Protein AF-A0A7W1C8G3-F1 (afdb_monomer)

pLDDT: mean 92.0, std 9.9, range [48.72, 98.5]

Radius of gyration: 16.96 Å; Cα contacts (8 Å, |Δi|>4): 179; chains: 1; bounding box: 30×49×34 Å

Foldseek 3Di:
DDDDDDDDAFDKDFDFDKDKDWQADPPQCLVVVDKGRHPQRKTWMKIKTQTCFIDGRPDTCHRKIKMKTWTGNMRPVVPPIDIDIDID

Solvent-accessible surface area (backbone atoms only — not comparable to full-atom values): 5138 Å² total; per-residue (Å²): 136,84,82,81,80,81,76,81,76,74,57,69,52,78,41,59,54,85,42,79,48,60,63,38,58,90,83,45,49,47,84,77,76,41,59,45,67,22,96,82,35,35,35,40,37,44,38,37,32,52,24,69,42,33,33,52,63,90,46,77,39,52,70,34,34,42,35,38,45,40,48,22,73,28,36,73,91,78,44,93,50,50,74,48,79,46,78,88

Mean predicted aligned error: 5.52 Å

Structure (mmCIF, N/CA/C/O backbone):
data_AF-A0A7W1C8G3-F1
#
_entry.id   AF-A0A7W1C8G3-F1
#
loop_
_atom_site.group_PDB
_atom_site.id
_atom_site.type_symbol
_atom_site.label_atom_id
_atom_site.label_alt_id
_atom_site.label_comp_id
_atom_site.label_asym_id
_atom_site.label_entity_id
_atom_site.label_seq_id
_atom_site.pdbx_PDB_ins_code
_atom_site.Cartn_x
_atom_site.Cartn_y
_atom_site.Cartn_z
_atom_site.occupancy
_atom_site.B_iso_or_equiv
_atom_site.auth_seq_id
_atom_site.auth_comp_id
_atom_site.auth_asym_id
_atom_site.auth_atom_id
_atom_site.pdbx_PDB_model_num
ATOM 1 N N . MET A 1 1 ? -2.316 42.291 7.420 1.00 48.72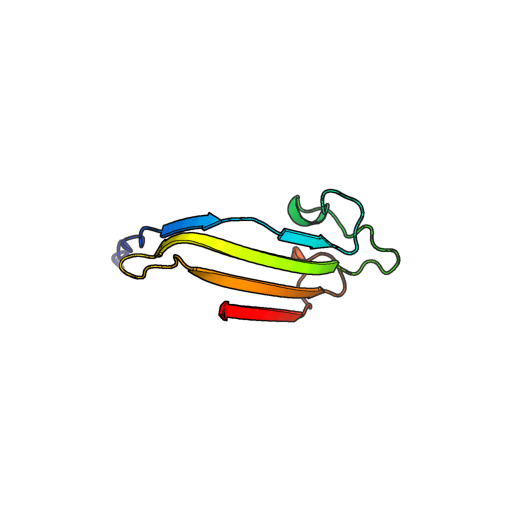 1 MET A N 1
ATOM 2 C CA . MET A 1 1 ? -1.781 41.195 8.253 1.00 48.72 1 MET A CA 1
ATOM 3 C C . MET A 1 1 ? -2.817 40.089 8.243 1.00 48.72 1 MET A C 1
ATOM 5 O O . MET A 1 1 ? -3.874 40.264 8.832 1.00 48.72 1 MET A O 1
ATOM 9 N N . THR A 1 2 ? -2.596 39.028 7.474 1.00 55.91 2 THR A N 1
ATOM 10 C CA . THR A 1 2 ? -3.520 37.888 7.397 1.00 55.91 2 THR A CA 1
ATOM 11 C C . THR A 1 2 ? -3.221 36.969 8.576 1.00 55.91 2 THR A C 1
ATOM 13 O O . THR A 1 2 ? -2.085 36.531 8.733 1.00 55.91 2 THR A O 1
ATOM 16 N N . ALA A 1 3 ? -4.208 36.735 9.440 1.00 60.53 3 ALA A N 1
ATOM 17 C CA . ALA A 1 3 ? -4.065 35.820 10.564 1.00 60.53 3 ALA A CA 1
ATOM 18 C C . ALA A 1 3 ? -3.946 34.382 10.040 1.00 60.53 3 ALA A C 1
ATOM 20 O O . ALA A 1 3 ? -4.821 33.903 9.320 1.00 60.53 3 ALA A O 1
ATOM 21 N N . THR A 1 4 ? -2.861 33.699 10.396 1.00 63.78 4 THR A N 1
ATOM 22 C CA . THR A 1 4 ? -2.697 32.267 10.146 1.00 63.78 4 THR A CA 1
ATOM 23 C C . THR A 1 4 ? -3.642 31.511 11.075 1.00 63.78 4 THR A C 1
ATOM 25 O O . THR A 1 4 ? -3.500 31.585 12.294 1.00 63.78 4 THR A O 1
ATOM 28 N N . ALA A 1 5 ? -4.624 30.803 10.519 1.00 70.56 5 ALA A N 1
ATOM 29 C CA . ALA A 1 5 ? -5.480 29.922 11.301 1.00 70.56 5 ALA A CA 1
ATOM 30 C C . ALA A 1 5 ? -4.661 28.723 11.805 1.00 70.56 5 ALA A C 1
ATOM 32 O O . ALA A 1 5 ? -4.055 27.999 11.014 1.00 70.56 5 ALA A O 1
ATOM 33 N N . THR A 1 6 ? -4.655 28.497 13.117 1.00 66.56 6 THR A N 1
ATOM 34 C CA . THR A 1 6 ? -4.096 27.277 13.706 1.00 66.56 6 THR A CA 1
ATOM 35 C C . THR A 1 6 ? -5.043 26.120 13.402 1.00 66.56 6 THR A C 1
ATOM 37 O O . THR A 1 6 ? -6.132 26.039 13.966 1.00 66.56 6 THR A O 1
ATOM 40 N N . GLN A 1 7 ? -4.653 25.231 12.489 1.00 73.62 7 GLN A N 1
ATOM 41 C CA . GLN A 1 7 ? -5.415 24.020 12.200 1.00 73.62 7 GLN A CA 1
ATOM 42 C C . GLN A 1 7 ? -5.199 23.014 13.335 1.00 73.62 7 GLN A C 1
ATOM 44 O O . GLN A 1 7 ? -4.089 22.518 13.536 1.00 73.62 7 GLN A O 1
ATOM 49 N N . THR A 1 8 ? -6.255 22.715 14.090 1.00 80.88 8 THR A N 1
ATOM 50 C CA . THR A 1 8 ? -6.230 21.626 15.069 1.00 80.88 8 THR A CA 1
ATOM 51 C C . THR A 1 8 ? -5.999 20.316 14.331 1.00 80.88 8 THR A C 1
ATOM 53 O O . THR A 1 8 ? -6.801 19.911 13.491 1.00 80.88 8 THR A O 1
ATOM 56 N N . LYS A 1 9 ? -4.875 19.662 14.620 1.00 87.69 9 LYS A N 1
ATOM 57 C CA . LYS A 1 9 ? -4.516 18.394 13.993 1.00 87.69 9 LYS A CA 1
ATOM 58 C C . LYS A 1 9 ? -5.442 17.295 14.512 1.00 87.69 9 LYS A C 1
ATOM 60 O O . LYS A 1 9 ? -5.469 17.051 15.716 1.00 87.69 9 LYS A O 1
ATOM 65 N N . THR A 1 10 ? -6.158 16.620 13.616 1.00 94.06 10 THR A N 1
ATOM 66 C CA . THR A 1 10 ? -6.946 15.429 13.958 1.00 94.06 10 THR A CA 1
ATOM 67 C C . THR A 1 10 ? -6.010 14.335 14.485 1.00 94.06 10 THR A C 1
ATOM 69 O O . THR A 1 10 ? -5.100 13.923 13.755 1.00 94.06 10 THR A O 1
ATOM 72 N N . PRO A 1 11 ? -6.179 13.863 15.735 1.00 94.38 11 PRO A N 1
ATOM 73 C CA . PRO A 1 11 ? -5.416 12.729 16.239 1.00 94.38 11 PRO A CA 1
ATOM 74 C C . PRO A 1 11 ? -5.725 11.485 15.405 1.00 94.38 11 PRO A C 1
ATOM 76 O O . PRO A 1 11 ? -6.888 11.220 15.096 1.00 94.38 11 PRO A O 1
ATOM 79 N N . TRP A 1 12 ? -4.696 10.723 15.041 1.00 96.38 12 TRP A N 1
ATOM 80 C CA . TRP A 1 12 ? -4.870 9.500 14.267 1.00 96.38 12 TRP A CA 1
ATOM 81 C C . TRP A 1 12 ? -3.855 8.432 14.675 1.00 96.38 12 TRP A C 1
ATOM 83 O O . TRP A 1 12 ? -2.717 8.755 15.025 1.00 96.38 12 TRP A O 1
ATOM 93 N N . HIS A 1 13 ? -4.268 7.168 14.626 1.00 96.44 13 HIS A N 1
ATOM 94 C CA . HIS A 1 13 ? -3.376 6.014 14.710 1.00 96.44 13 HIS A CA 1
ATOM 95 C C . HIS A 1 13 ? -4.019 4.796 14.043 1.00 96.44 13 HIS A C 1
ATOM 97 O O . HIS A 1 13 ? -5.242 4.669 14.009 1.00 96.44 13 HIS A O 1
ATOM 103 N N . ILE A 1 14 ? -3.188 3.871 13.567 1.00 97.75 14 ILE A N 1
ATOM 104 C CA . ILE A 1 14 ? -3.605 2.546 13.105 1.00 97.75 14 ILE A CA 1
ATOM 105 C C . ILE A 1 14 ? -2.600 1.505 13.591 1.00 97.75 14 ILE A C 1
ATOM 107 O O . ILE A 1 14 ? -1.410 1.786 13.736 1.00 97.75 14 ILE A O 1
ATOM 111 N N . LYS A 1 15 ? -3.088 0.297 13.825 1.00 98.38 15 LYS A N 1
ATOM 112 C CA . LYS A 1 15 ? -2.322 -0.904 14.129 1.00 98.38 15 LYS A CA 1
ATOM 113 C C . LYS A 1 15 ? -2.958 -2.044 13.348 1.00 98.38 15 LYS A C 1
ATOM 115 O O . LYS A 1 15 ? -4.179 -2.175 13.309 1.00 98.38 15 LYS A O 1
ATOM 120 N N . GLY A 1 16 ? -2.127 -2.853 12.715 1.00 97.75 16 GLY A N 1
ATOM 121 C CA . GLY A 1 16 ? -2.571 -3.952 11.872 1.00 97.75 16 GLY A CA 1
ATOM 122 C C . GLY A 1 16 ? -1.386 -4.710 11.302 1.00 97.75 16 GLY A C 1
ATOM 123 O O . GLY A 1 16 ? -0.240 -4.472 11.690 1.00 97.75 16 GLY A O 1
ATOM 124 N N . TYR A 1 17 ? -1.669 -5.611 10.369 1.00 97.56 17 TYR A N 1
ATOM 125 C CA . TYR A 1 17 ? -0.640 -6.385 9.680 1.00 97.56 17 TYR A CA 1
ATOM 126 C C . TYR A 1 17 ? -0.317 -5.730 8.345 1.00 97.56 17 TYR A C 1
ATOM 128 O O . TYR A 1 17 ? -1.179 -5.642 7.481 1.00 97.56 17 TYR A O 1
ATOM 136 N N . TRP A 1 18 ? 0.918 -5.270 8.171 1.00 94.75 18 TRP A N 1
ATOM 137 C CA . TRP A 1 18 ? 1.356 -4.726 6.891 1.00 94.75 18 TRP A CA 1
ATOM 138 C C . TRP A 1 18 ? 1.748 -5.857 5.943 1.00 94.75 18 TRP A C 1
ATOM 140 O O . TRP A 1 18 ? 2.606 -6.679 6.267 1.00 94.75 18 TRP A O 1
ATOM 150 N N . LEU A 1 19 ? 1.111 -5.889 4.778 1.00 94.00 19 LEU A N 1
ATOM 151 C CA . LEU A 1 19 ? 1.406 -6.810 3.690 1.00 94.00 19 LEU A CA 1
ATOM 152 C C . LEU A 1 19 ? 1.898 -5.995 2.499 1.00 94.00 19 LEU A C 1
ATOM 154 O O . LEU A 1 19 ? 1.203 -5.088 2.051 1.00 94.00 19 LEU A O 1
ATOM 158 N N . GLU A 1 20 ? 3.068 -6.334 1.969 1.00 92.88 20 GLU A N 1
ATOM 159 C CA . GLU A 1 20 ? 3.650 -5.670 0.804 1.00 92.88 20 GLU A CA 1
ATOM 160 C C . GLU A 1 20 ? 4.245 -6.718 -0.131 1.00 92.88 20 GLU A C 1
ATOM 162 O O . GLU A 1 20 ? 5.101 -7.516 0.256 1.00 92.88 20 GLU A O 1
ATOM 167 N N . PHE A 1 21 ? 3.780 -6.703 -1.374 1.00 93.00 21 PHE A N 1
ATOM 168 C CA . PHE A 1 21 ? 4.279 -7.542 -2.452 1.00 93.00 21 PHE A CA 1
ATOM 169 C C . PHE A 1 21 ? 4.711 -6.628 -3.586 1.00 93.00 21 PHE A C 1
ATOM 171 O O . PHE A 1 21 ? 3.881 -5.937 -4.171 1.00 93.00 21 PHE A O 1
ATOM 178 N N . CYS A 1 22 ? 6.004 -6.624 -3.892 1.00 93.31 22 CYS A N 1
ATOM 179 C CA . CYS A 1 22 ? 6.601 -5.761 -4.904 1.00 93.31 22 CYS A CA 1
ATOM 180 C C . CYS A 1 22 ? 7.258 -6.601 -6.006 1.00 93.31 22 CYS A C 1
ATOM 182 O O . CYS A 1 22 ? 7.749 -7.699 -5.746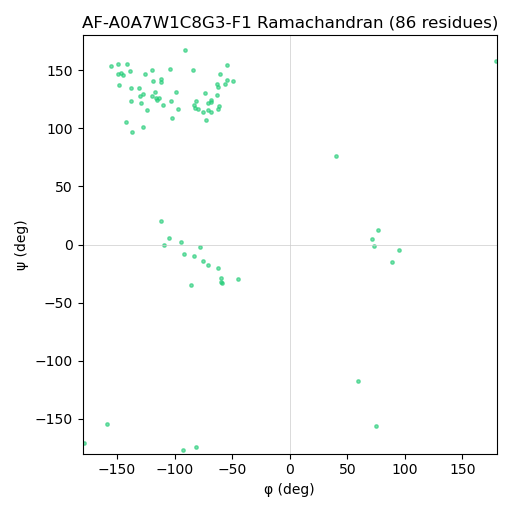 1.00 93.31 22 CYS A O 1
ATOM 184 N N . ASN A 1 23 ? 7.291 -6.075 -7.231 1.00 94.88 23 ASN A N 1
ATOM 185 C CA . ASN A 1 23 ? 7.998 -6.676 -8.367 1.00 94.88 23 ASN A CA 1
ATOM 186 C C . ASN A 1 23 ? 9.526 -6.451 -8.348 1.00 94.88 23 ASN A C 1
ATOM 188 O O . ASN A 1 23 ? 10.226 -6.911 -9.249 1.00 94.88 23 ASN A O 1
ATOM 192 N N . CYS A 1 24 ? 10.039 -5.713 -7.363 1.00 94.56 24 CYS A N 1
ATOM 193 C CA . CYS A 1 24 ? 11.461 -5.447 -7.172 1.00 94.56 24 CYS A CA 1
ATOM 194 C C . CYS A 1 24 ? 12.129 -6.494 -6.267 1.00 94.56 24 CYS A C 1
ATOM 196 O O . CYS A 1 24 ? 11.468 -7.243 -5.549 1.00 94.56 24 CYS A O 1
ATOM 198 N N . ASN A 1 25 ? 13.464 -6.483 -6.242 1.00 90.81 25 ASN A N 1
ATOM 199 C CA . ASN A 1 25 ? 14.247 -7.214 -5.249 1.00 90.81 25 ASN A CA 1
ATOM 200 C C . ASN A 1 25 ? 13.821 -6.846 -3.810 1.00 90.81 25 ASN A C 1
ATOM 202 O O . ASN A 1 25 ? 13.322 -5.734 -3.578 1.00 90.81 25 ASN A O 1
ATOM 206 N N . PRO A 1 26 ? 14.038 -7.753 -2.834 1.00 86.12 26 PRO A N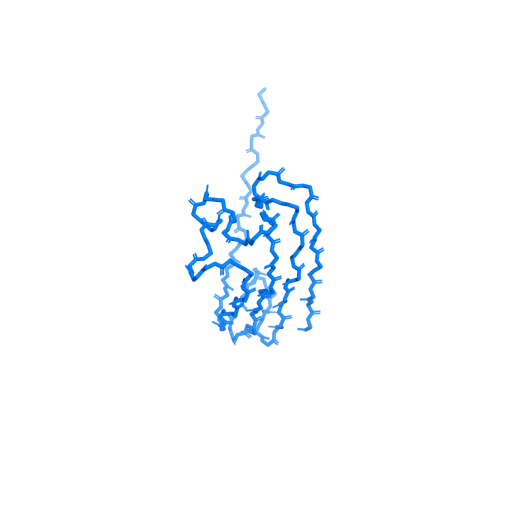 1
ATOM 207 C CA . PRO A 1 26 ? 13.632 -7.542 -1.450 1.00 86.12 26 PRO A CA 1
ATOM 208 C C . PRO A 1 26 ? 14.065 -6.185 -0.888 1.00 86.12 26 PRO A C 1
ATOM 210 O O . PRO A 1 26 ? 15.172 -5.712 -1.139 1.00 86.12 26 PRO A O 1
ATOM 213 N N . GLY A 1 27 ? 13.178 -5.578 -0.101 1.00 80.81 27 GLY A N 1
ATOM 214 C CA . GLY A 1 27 ? 13.407 -4.284 0.542 1.00 80.81 27 GLY A CA 1
ATOM 215 C C . GLY A 1 27 ? 12.869 -3.075 -0.223 1.00 80.81 27 GLY A C 1
ATOM 216 O O . GLY A 1 27 ? 12.934 -1.986 0.332 1.00 80.81 27 GLY A O 1
ATOM 217 N N . CYS A 1 28 ? 12.325 -3.257 -1.439 1.00 82.44 28 CYS A N 1
ATOM 218 C CA . CYS A 1 28 ? 11.666 -2.215 -2.242 1.00 82.44 28 CYS A CA 1
ATOM 219 C C . CYS A 1 28 ? 12.415 -0.872 -2.167 1.00 82.44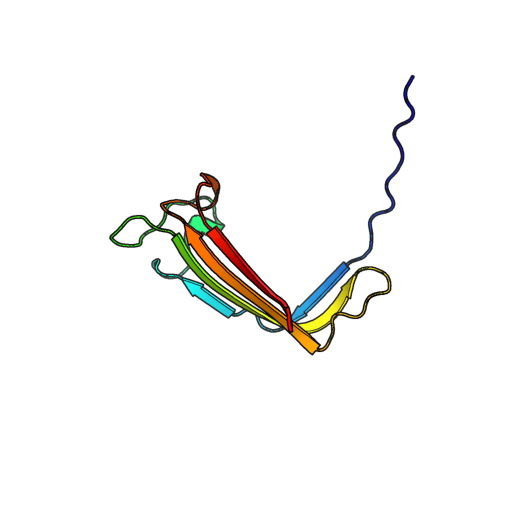 28 CYS A C 1
ATOM 221 O O . CYS A 1 28 ? 12.011 0.061 -1.475 1.00 82.44 28 CYS A O 1
ATOM 223 N N . THR A 1 29 ? 13.538 -0.782 -2.880 1.00 82.56 29 THR A N 1
ATOM 224 C CA . THR A 1 29 ? 14.446 0.384 -2.919 1.00 82.56 29 THR A CA 1
ATOM 225 C C . THR A 1 29 ? 13.731 1.734 -3.065 1.00 82.56 29 THR A C 1
ATOM 227 O O . THR A 1 29 ? 14.204 2.740 -2.538 1.00 82.56 29 THR A O 1
ATOM 230 N N . CYS A 1 30 ? 12.571 1.757 -3.726 1.00 85.25 30 CYS A N 1
ATOM 231 C CA . CYS A 1 30 ? 11.717 2.933 -3.892 1.00 85.25 30 CYS A CA 1
ATOM 232 C C . CYS A 1 30 ? 11.241 3.550 -2.563 1.00 85.25 30 CYS A C 1
ATOM 234 O O . CYS A 1 30 ? 11.140 4.773 -2.482 1.00 85.25 30 CYS A O 1
ATOM 236 N N . ASN A 1 31 ? 11.014 2.749 -1.511 1.00 81.06 31 ASN A N 1
ATOM 237 C CA . ASN A 1 31 ? 10.621 3.238 -0.178 1.00 81.06 31 ASN A CA 1
ATOM 238 C C . ASN A 1 31 ? 11.690 4.144 0.460 1.00 81.06 31 ASN A C 1
ATOM 240 O O . ASN A 1 31 ? 11.386 4.944 1.342 1.00 81.06 31 ASN A O 1
ATOM 244 N N . PHE A 1 32 ? 12.934 4.049 -0.014 1.00 85.75 32 PHE A N 1
ATOM 245 C CA . PHE A 1 32 ? 14.075 4.833 0.456 1.00 85.75 32 PHE A CA 1
ATOM 246 C C . PHE A 1 32 ? 14.575 5.829 -0.602 1.00 85.75 32 PHE A C 1
ATOM 248 O O . PHE A 1 32 ? 15.720 6.270 -0.545 1.00 85.75 32 PHE A O 1
ATOM 255 N N . GLY A 1 33 ? 13.735 6.168 -1.589 1.00 83.94 33 GLY A N 1
ATOM 256 C CA . GLY A 1 33 ? 14.080 7.105 -2.664 1.00 83.94 33 GLY A CA 1
ATOM 257 C C . GLY A 1 33 ? 14.981 6.519 -3.756 1.00 83.94 33 GLY A C 1
ATOM 258 O O . GLY A 1 33 ? 15.523 7.270 -4.561 1.00 83.94 33 GLY A O 1
ATOM 259 N N . GLY A 1 34 ? 15.160 5.196 -3.791 1.00 90.25 34 GLY A N 1
ATOM 260 C CA . GLY A 1 34 ? 15.871 4.503 -4.863 1.00 90.25 34 GLY A CA 1
ATOM 261 C C . GLY A 1 34 ? 15.015 4.260 -6.111 1.00 90.25 34 GLY A C 1
ATOM 262 O O . GLY A 1 34 ? 13.862 4.684 -6.203 1.00 90.25 34 GLY A O 1
ATOM 263 N N . PHE A 1 35 ? 15.588 3.519 -7.060 1.00 93.50 35 PHE A N 1
ATOM 264 C CA . PHE A 1 35 ? 14.973 3.172 -8.346 1.00 93.50 35 PHE A CA 1
ATOM 265 C C . PHE A 1 35 ? 14.483 1.715 -8.357 1.00 93.50 35 PHE A C 1
ATOM 267 O O . PHE A 1 35 ? 15.082 0.885 -7.659 1.00 93.50 35 PHE A O 1
ATOM 274 N N . PRO A 1 36 ? 13.431 1.376 -9.130 1.00 94.62 36 PRO A N 1
ATOM 275 C CA . PRO A 1 36 ? 12.986 -0.002 -9.304 1.00 94.62 36 PRO A CA 1
ATOM 276 C C . PRO A 1 36 ? 14.115 -0.918 -9.784 1.00 94.62 36 PRO A C 1
ATOM 278 O O . PRO A 1 36 ? 14.942 -0.538 -10.607 1.00 94.62 36 PRO A O 1
ATOM 281 N N . THR A 1 37 ? 14.134 -2.143 -9.264 1.00 95.50 37 THR A N 1
ATOM 282 C CA . THR A 1 37 ? 15.070 -3.207 -9.684 1.00 95.50 37 THR A CA 1
ATOM 283 C C . THR A 1 37 ? 14.392 -4.267 -10.550 1.00 95.50 37 THR A C 1
ATOM 285 O O . THR A 1 37 ? 14.998 -5.283 -10.885 1.00 95.50 37 THR A O 1
ATOM 288 N N . SER A 1 38 ? 13.127 -4.041 -10.902 1.00 95.38 38 SER A N 1
ATOM 289 C CA . SER A 1 38 ? 12.377 -4.848 -11.857 1.00 95.38 38 SER A CA 1
ATOM 290 C C . SER A 1 38 ? 13.054 -4.821 -13.240 1.00 95.38 38 SER A C 1
ATOM 292 O O . SER A 1 38 ? 13.623 -3.797 -13.627 1.00 95.38 38 SER A O 1
ATOM 294 N N . PRO A 1 39 ? 12.990 -5.914 -14.024 1.00 95.50 39 PRO A N 1
ATOM 295 C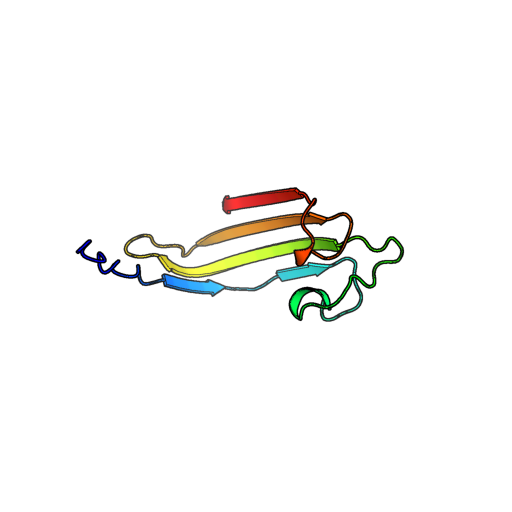 CA . PRO A 1 39 ? 13.650 -5.979 -15.332 1.00 95.50 39 PRO A CA 1
ATOM 296 C C . PRO A 1 39 ? 13.191 -4.918 -16.342 1.00 95.50 39 PRO A C 1
ATOM 298 O O . PRO A 1 39 ? 13.966 -4.530 -17.212 1.00 95.50 39 PRO A O 1
ATOM 301 N N . ASP A 1 40 ? 11.940 -4.463 -16.242 1.00 95.88 40 ASP A N 1
ATOM 302 C CA . ASP A 1 40 ? 11.346 -3.444 -17.114 1.00 95.88 40 ASP A CA 1
ATOM 303 C C . ASP A 1 40 ? 11.435 -2.021 -16.536 1.00 95.88 40 ASP A C 1
ATOM 305 O O . ASP A 1 40 ? 10.921 -1.081 -17.138 1.00 95.88 40 ASP A O 1
ATOM 309 N N . GLY A 1 41 ? 12.066 -1.855 -15.368 1.00 94.88 41 GLY A N 1
ATOM 310 C CA . GLY A 1 41 ? 12.184 -0.576 -14.669 1.00 94.88 41 GLY A CA 1
ATOM 311 C C . GLY A 1 41 ? 10.882 -0.065 -14.044 1.00 94.88 41 GLY A C 1
ATOM 312 O O . GLY A 1 41 ? 10.876 1.033 -13.493 1.00 94.88 41 GLY A O 1
ATOM 313 N N . SER A 1 42 ? 9.788 -0.833 -14.088 1.00 96.19 42 SER A N 1
ATOM 314 C CA . SER A 1 42 ? 8.483 -0.416 -13.569 1.00 96.19 42 SER A CA 1
ATOM 315 C C . SER A 1 42 ? 8.329 -0.660 -12.063 1.00 96.19 42 SER A C 1
ATOM 317 O O . SER A 1 42 ? 8.875 -1.621 -11.515 1.00 96.19 42 SER A O 1
ATOM 319 N N . CYS A 1 43 ? 7.528 0.155 -11.377 1.00 95.38 43 CYS A N 1
ATOM 320 C CA . CYS A 1 43 ? 7.166 -0.065 -9.975 1.00 95.38 43 CYS A CA 1
ATOM 321 C C . CYS A 1 43 ? 5.748 -0.642 -9.905 1.00 95.38 43 CYS A C 1
ATOM 323 O O . CYS A 1 43 ? 4.773 0.053 -10.188 1.00 95.38 43 CYS A O 1
ATOM 325 N N . LYS A 1 44 ? 5.624 -1.927 -9.552 1.00 96.25 44 LYS A N 1
ATOM 326 C CA . LYS A 1 44 ? 4.323 -2.592 -9.394 1.00 96.25 44 LYS A CA 1
ATOM 327 C C . LYS A 1 44 ? 4.244 -3.259 -8.038 1.00 96.25 44 LYS A C 1
ATOM 329 O O . LYS A 1 44 ? 5.147 -4.011 -7.666 1.00 96.25 44 LYS A O 1
ATOM 334 N N . ALA A 1 45 ? 3.164 -2.993 -7.317 1.00 95.81 45 ALA A N 1
ATOM 335 C CA . ALA A 1 45 ? 2.995 -3.527 -5.978 1.00 95.81 45 ALA A CA 1
ATOM 336 C C . ALA A 1 45 ? 1.531 -3.765 -5.609 1.00 95.81 45 ALA A C 1
ATOM 338 O O . ALA A 1 45 ? 0.614 -3.121 -6.120 1.00 95.81 45 ALA A O 1
ATOM 339 N N . PHE A 1 46 ? 1.338 -4.686 -4.674 1.00 96.69 46 PHE A N 1
ATOM 340 C CA . PHE A 1 46 ? 0.136 -4.784 -3.865 1.00 96.69 46 PHE A CA 1
ATOM 341 C C . PHE A 1 46 ? 0.524 -4.515 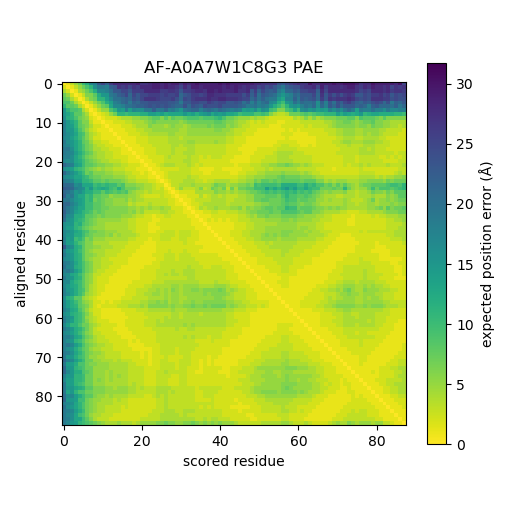-2.414 1.00 96.69 46 PHE A C 1
ATOM 343 O O . PHE A 1 46 ? 1.387 -5.207 -1.868 1.00 96.69 46 PHE A O 1
ATOM 350 N N . CYS A 1 47 ? -0.134 -3.544 -1.790 1.00 96.00 47 CYS A N 1
ATOM 351 C CA . CYS A 1 47 ? 0.008 -3.268 -0.367 1.00 96.00 47 CYS A CA 1
ATOM 352 C C . CYS A 1 47 ? -1.345 -3.446 0.317 1.00 96.00 47 CYS A C 1
ATOM 354 O O . CYS A 1 47 ? -2.368 -3.044 -0.231 1.00 96.00 47 CYS A O 1
ATOM 356 N N . GLY A 1 48 ? -1.369 -4.021 1.512 1.00 97.38 48 GLY A N 1
ATOM 357 C CA . GLY A 1 48 ? -2.601 -4.272 2.247 1.00 97.38 48 GLY A CA 1
ATOM 358 C C . GLY A 1 48 ? -2.410 -4.159 3.749 1.00 97.38 48 GLY A C 1
ATOM 359 O O . GLY A 1 48 ? -1.350 -4.487 4.280 1.00 97.38 48 GLY A O 1
ATOM 360 N N . ILE A 1 49 ? -3.459 -3.711 4.432 1.00 98.25 49 ILE A N 1
ATOM 361 C CA . ILE A 1 49 ? -3.521 -3.664 5.886 1.00 98.25 49 ILE A CA 1
ATOM 362 C C . ILE A 1 49 ? -4.927 -4.027 6.385 1.00 98.25 49 ILE A C 1
ATOM 364 O O . ILE A 1 49 ? -5.853 -3.220 6.284 1.00 98.25 49 ILE A O 1
ATOM 368 N N . PRO A 1 50 ? -5.124 -5.233 6.947 1.00 98.00 50 PRO A N 1
ATOM 369 C CA . PRO A 1 50 ? -6.208 -5.460 7.893 1.00 98.00 50 PRO A CA 1
ATOM 370 C C . PRO A 1 50 ? -5.905 -4.693 9.188 1.00 98.00 50 PRO A C 1
ATOM 372 O O . PRO A 1 50 ? -4.928 -4.990 9.885 1.00 98.00 50 PRO A O 1
ATOM 375 N N . ILE A 1 51 ? -6.726 -3.690 9.498 1.00 98.50 51 ILE A N 1
ATOM 376 C CA . ILE A 1 51 ? -6.574 -2.850 10.689 1.00 98.50 51 ILE A CA 1
ATOM 377 C C . ILE A 1 51 ? -7.193 -3.581 11.881 1.00 98.50 51 ILE A C 1
ATOM 379 O O . ILE A 1 51 ? -8.391 -3.852 11.913 1.00 98.50 51 ILE A O 1
ATOM 383 N N . THR A 1 52 ? -6.372 -3.906 12.879 1.00 98.50 52 THR A N 1
ATOM 384 C CA . THR A 1 5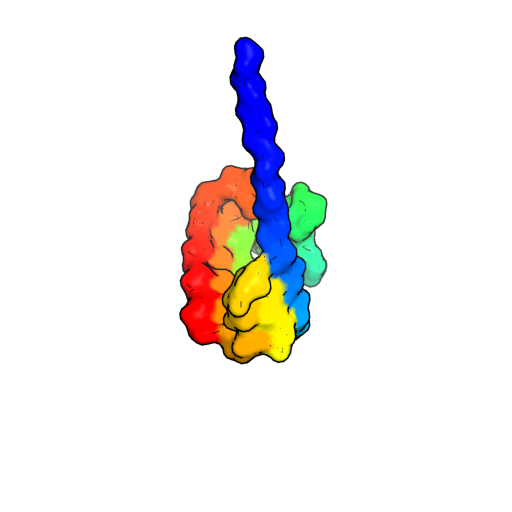2 ? -6.829 -4.562 14.111 1.00 98.50 52 THR A CA 1
ATOM 385 C C . THR A 1 52 ? -7.316 -3.552 15.147 1.00 98.50 52 THR A C 1
ATOM 387 O O . THR A 1 52 ? -8.250 -3.845 15.880 1.00 98.50 52 THR A O 1
ATOM 390 N N . GLU A 1 53 ? -6.685 -2.375 15.213 1.00 98.38 53 GLU A N 1
ATOM 391 C CA . GLU A 1 53 ? -7.041 -1.273 16.119 1.00 98.38 53 GLU A CA 1
ATOM 392 C C . GLU A 1 53 ? -6.715 0.059 15.425 1.00 98.38 53 GLU A C 1
ATOM 394 O O . GLU A 1 53 ? -5.641 0.199 14.835 1.00 98.38 53 GLU A O 1
ATOM 399 N N . GLY A 1 54 ? -7.575 1.071 15.506 1.00 97.38 54 GLY A N 1
ATOM 400 C CA . GLY A 1 54 ? -7.252 2.371 14.916 1.00 97.38 54 GLY A CA 1
ATOM 401 C C . GLY A 1 54 ? -8.338 3.417 15.078 1.00 97.38 54 GLY A C 1
ATOM 402 O O . GLY A 1 54 ? -9.507 3.093 15.264 1.00 97.38 54 GLY A O 1
ATOM 403 N N . ARG A 1 55 ? -7.946 4.688 14.977 1.00 98.19 55 ARG A N 1
ATOM 404 C CA . ARG A 1 55 ? -8.873 5.816 15.027 1.00 98.19 55 ARG A CA 1
ATOM 405 C C . ARG A 1 55 ? -8.389 6.990 14.193 1.00 98.19 55 ARG A C 1
ATOM 407 O O . ARG A 1 55 ? -7.189 7.258 14.139 1.00 98.19 55 ARG A O 1
ATOM 414 N N . CYS A 1 56 ? -9.328 7.724 13.609 1.00 96.75 56 CYS A N 1
ATOM 415 C CA . CYS A 1 56 ? -9.108 9.045 13.025 1.00 96.75 56 CYS A CA 1
ATOM 416 C C . CYS A 1 56 ? -10.137 10.020 13.614 1.00 96.75 56 CYS A C 1
ATOM 418 O O . CYS A 1 56 ? -11.307 10.002 13.231 1.00 96.75 56 CYS A O 1
ATOM 420 N N . GLY A 1 57 ? -9.726 10.836 14.589 1.00 95.94 57 GLY A N 1
ATOM 421 C CA . GLY A 1 57 ? -10.661 11.634 15.388 1.00 95.94 57 GLY A CA 1
ATOM 422 C C . GLY A 1 57 ? -11.659 10.729 16.112 1.00 95.94 57 GLY A C 1
ATOM 423 O O . GLY A 1 57 ? -11.254 9.885 16.905 1.00 95.94 57 GLY A O 1
ATOM 424 N N . ASP A 1 58 ? -12.945 10.866 15.795 1.00 96.12 58 ASP A N 1
ATOM 425 C CA . ASP A 1 58 ? -14.011 10.040 16.375 1.00 96.12 58 ASP A CA 1
ATOM 426 C C . ASP A 1 58 ? -14.333 8.780 15.550 1.00 96.12 58 ASP A C 1
ATOM 428 O O . ASP A 1 58 ? -15.060 7.907 16.025 1.00 96.12 58 ASP A O 1
ATOM 432 N N . VAL A 1 59 ? -13.762 8.642 14.345 1.00 97.19 59 VAL A N 1
ATOM 433 C CA . VAL A 1 59 ? -13.998 7.501 13.446 1.00 97.19 59 VAL A CA 1
ATOM 434 C C . VAL A 1 59 ? -13.170 6.300 13.894 1.00 97.19 59 VAL A C 1
ATOM 436 O O . VAL A 1 59 ? -11.939 6.358 13.876 1.00 97.19 59 VAL A O 1
ATOM 439 N N . ASP A 1 60 ? -13.843 5.217 14.283 1.00 97.75 60 ASP A N 1
ATOM 440 C CA . ASP A 1 60 ? -13.215 3.916 14.533 1.00 97.75 60 ASP A CA 1
ATOM 441 C C . ASP A 1 60 ? -12.821 3.260 13.203 1.00 97.75 60 ASP A C 1
ATOM 443 O O . ASP A 1 60 ? -13.617 3.208 12.266 1.00 97.75 60 ASP A O 1
ATOM 447 N N . LEU A 1 61 ? -11.575 2.796 13.118 1.00 98.25 61 LEU A N 1
ATOM 448 C CA . LEU A 1 61 ? -11.016 2.121 11.943 1.00 98.25 61 LEU A CA 1
ATOM 449 C C . LEU A 1 61 ? -10.797 0.622 12.190 1.00 98.25 61 LEU A C 1
ATOM 451 O O . LEU A 1 61 ? -10.293 -0.082 11.316 1.00 98.25 61 LEU A O 1
ATOM 455 N N . SER A 1 62 ? -11.122 0.126 13.383 1.00 98.00 62 SER A N 1
ATOM 456 C CA . SER A 1 62 ? -10.927 -1.273 13.754 1.00 98.00 62 SER A CA 1
ATOM 457 C C . SER A 1 62 ? -11.789 -2.184 12.872 1.00 98.00 62 SER A C 1
ATOM 459 O O . SER A 1 62 ? -12.989 -1.969 12.724 1.00 98.00 62 SER A O 1
ATOM 461 N N . GLY A 1 63 ? -11.178 -3.207 12.271 1.00 97.94 63 GLY A N 1
ATOM 462 C CA . GLY A 1 63 ? -11.842 -4.139 11.356 1.00 97.94 63 GLY A CA 1
ATOM 463 C C . GLY A 1 63 ? -11.836 -3.718 9.883 1.00 97.94 63 GLY A C 1
ATOM 464 O O . GLY A 1 63 ? -12.054 -4.582 9.033 1.00 97.94 63 GLY A O 1
ATOM 465 N N . VAL A 1 64 ? -11.521 -2.454 9.571 1.00 98.19 64 VAL A N 1
ATOM 466 C CA . VAL A 1 64 ? -11.371 -1.983 8.185 1.00 98.19 64 VAL A CA 1
ATOM 467 C C . VAL A 1 64 ? -10.213 -2.713 7.510 1.00 98.19 64 VAL A C 1
ATOM 469 O O . VAL A 1 64 ? -9.130 -2.877 8.085 1.00 98.19 64 VAL A O 1
ATOM 472 N N . LYS A 1 65 ? -10.414 -3.112 6.256 1.00 98.25 65 LYS A N 1
ATOM 473 C CA . LYS A 1 65 ? -9.350 -3.626 5.393 1.00 98.25 65 LYS A CA 1
ATOM 474 C C . LYS A 1 65 ? -9.081 -2.603 4.307 1.00 98.25 65 LYS A C 1
ATOM 476 O O . LYS A 1 65 ? -9.95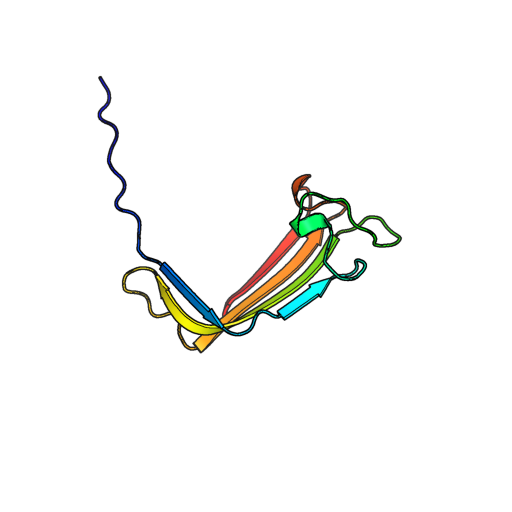4 -2.287 3.506 1.00 98.25 65 LYS A O 1
ATOM 481 N N . ALA A 1 66 ? -7.852 -2.108 4.259 1.00 97.88 66 ALA A N 1
ATOM 482 C CA . ALA A 1 66 ? -7.409 -1.221 3.195 1.00 97.88 66 ALA A CA 1
ATOM 483 C C . ALA A 1 66 ? -6.376 -1.931 2.319 1.00 97.88 66 ALA A C 1
ATOM 485 O O . ALA A 1 66 ? -5.503 -2.637 2.826 1.00 97.88 66 ALA A O 1
ATOM 486 N N . ALA A 1 67 ? -6.455 -1.730 1.009 1.00 98.06 67 ALA A N 1
ATOM 487 C CA . ALA A 1 67 ? -5.465 -2.222 0.065 1.00 98.06 67 ALA A CA 1
ATOM 488 C C . ALA A 1 67 ? -5.192 -1.211 -1.050 1.00 98.06 67 ALA A C 1
ATOM 490 O O . ALA A 1 67 ? -6.039 -0.383 -1.386 1.00 98.06 67 ALA A O 1
ATOM 491 N N . ALA A 1 68 ? -4.003 -1.303 -1.634 1.00 97.38 68 ALA A N 1
ATO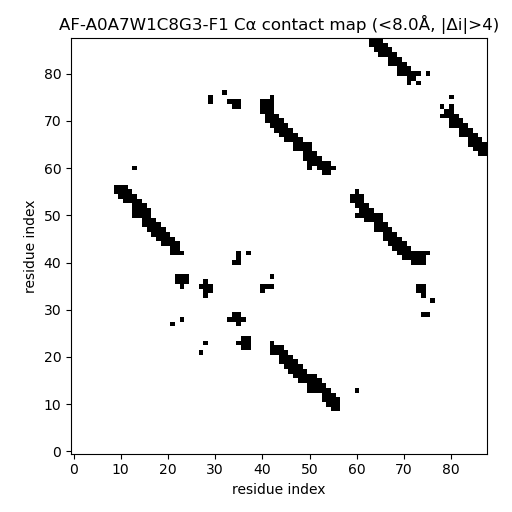M 492 C CA . ALA A 1 68 ? -3.561 -0.524 -2.773 1.00 97.38 68 ALA A CA 1
ATOM 493 C C . ALA A 1 68 ? -2.979 -1.455 -3.842 1.00 97.38 68 ALA A C 1
ATOM 495 O O . ALA A 1 68 ? -2.084 -2.250 -3.557 1.00 97.38 68 ALA A O 1
ATOM 496 N N . VAL A 1 69 ? -3.465 -1.327 -5.077 1.00 97.75 69 VAL A N 1
ATOM 497 C CA . VAL A 1 69 ? -2.852 -1.921 -6.274 1.00 97.75 69 VAL A CA 1
ATOM 498 C C . VAL A 1 69 ? -2.129 -0.805 -7.016 1.00 97.75 69 VAL A C 1
ATOM 500 O O . VAL A 1 69 ? -2.748 0.207 -7.336 1.00 97.75 69 VAL A O 1
ATOM 503 N N . ILE A 1 70 ? -0.832 -0.975 -7.258 1.00 96.88 70 ILE A N 1
ATOM 504 C CA . ILE A 1 70 ? 0.093 0.063 -7.726 1.00 96.88 70 ILE A CA 1
ATOM 505 C C . ILE A 1 70 ? 0.683 -0.363 -9.074 1.00 96.88 70 ILE A C 1
ATOM 507 O O . ILE A 1 70 ? 1.230 -1.460 -9.188 1.00 96.88 70 ILE A O 1
ATOM 511 N N . ASP A 1 71 ? 0.598 0.518 -10.074 1.00 97.50 71 ASP A N 1
ATOM 512 C CA . ASP A 1 71 ? 1.191 0.352 -11.405 1.00 97.50 71 ASP A CA 1
ATOM 513 C C . ASP A 1 71 ? 1.843 1.659 -11.889 1.00 97.50 71 ASP A C 1
ATOM 515 O O . ASP A 1 71 ? 1.177 2.570 -12.386 1.00 97.50 71 ASP A O 1
ATOM 519 N N . TRP A 1 72 ? 3.157 1.770 -11.702 1.00 96.94 72 TRP A N 1
ATOM 520 C CA . TRP A 1 72 ? 3.970 2.914 -12.109 1.00 96.94 72 TRP A CA 1
ATOM 521 C C . TRP A 1 72 ? 4.920 2.532 -13.248 1.00 96.94 72 TRP A C 1
ATOM 523 O O . TRP A 1 72 ? 5.502 1.443 -13.225 1.00 96.94 72 TRP A O 1
ATOM 533 N N . PRO A 1 73 ? 5.144 3.436 -14.220 1.00 97.00 73 PRO A N 1
ATOM 534 C CA . PRO A 1 73 ? 6.092 3.199 -15.307 1.00 97.00 73 PRO A CA 1
ATOM 535 C C . PRO A 1 73 ? 7.560 3.231 -14.848 1.00 97.00 73 PRO A C 1
ATOM 537 O O . PRO A 1 73 ? 8.419 2.731 -15.562 1.00 97.00 73 PRO A O 1
ATOM 540 N N . GLY A 1 74 ? 7.839 3.802 -13.672 1.00 94.88 74 GLY A N 1
ATOM 541 C CA . GLY A 1 74 ? 9.179 4.024 -13.128 1.00 94.88 74 GLY A CA 1
ATOM 542 C C . GLY A 1 74 ? 9.156 4.197 -11.602 1.00 94.88 74 GLY A C 1
ATOM 543 O O . GLY A 1 74 ? 8.235 3.696 -10.948 1.00 94.88 74 GLY A O 1
ATOM 544 N N . PRO A 1 75 ? 10.134 4.900 -11.003 1.00 92.50 75 PRO A N 1
ATOM 545 C CA . PRO A 1 75 ? 10.130 5.228 -9.577 1.00 92.50 75 PRO A CA 1
ATOM 546 C C . PRO A 1 75 ? 8.861 5.981 -9.152 1.00 92.50 75 PRO A C 1
ATOM 548 O O . PRO A 1 75 ? 8.416 6.908 -9.827 1.00 92.50 75 PRO A O 1
ATOM 551 N N . ILE A 1 76 ? 8.289 5.633 -7.992 1.00 92.00 76 ILE A N 1
ATOM 552 C CA . ILE A 1 76 ? 6.992 6.188 -7.556 1.00 92.00 76 ILE A CA 1
ATOM 553 C C . ILE A 1 76 ? 6.999 7.721 -7.420 1.00 92.00 76 ILE A C 1
ATOM 555 O O . ILE A 1 76 ? 5.996 8.380 -7.701 1.00 92.00 76 ILE A O 1
ATOM 559 N N . HIS A 1 77 ? 8.147 8.289 -7.039 1.00 91.06 77 HIS A N 1
ATOM 560 C CA . HIS A 1 77 ? 8.345 9.723 -6.831 1.00 91.06 77 HIS A CA 1
ATOM 561 C C . HIS A 1 77 ? 8.452 10.530 -8.136 1.00 91.06 77 HIS A C 1
ATOM 563 O O . HIS A 1 77 ? 8.319 11.749 -8.095 1.00 91.06 77 HIS A O 1
ATOM 569 N N . GLU A 1 78 ? 8.647 9.875 -9.285 1.00 93.12 78 GLU A N 1
ATOM 570 C CA . GLU A 1 78 ? 8.605 10.520 -10.606 1.00 93.12 78 GLU A CA 1
ATOM 571 C C . GLU A 1 78 ? 7.168 10.655 -11.146 1.00 93.12 78 GLU A C 1
ATOM 573 O O . GLU A 1 78 ? 6.921 11.374 -12.113 1.00 93.12 78 GLU A O 1
ATOM 578 N N . GLY A 1 79 ? 6.190 10.017 -10.493 1.00 93.25 79 GLY A N 1
ATOM 579 C CA . GLY A 1 79 ? 4.781 10.102 -10.869 1.00 93.25 79 GLY A CA 1
ATOM 580 C C . GLY A 1 79 ? 4.431 9.295 -12.125 1.00 93.25 79 GLY A C 1
ATOM 581 O O . GLY A 1 79 ? 5.064 8.294 -12.447 1.00 93.25 79 GLY A O 1
ATOM 582 N N . GLY A 1 80 ? 3.345 9.683 -12.802 1.00 96.00 80 GLY A N 1
ATOM 583 C CA . GLY A 1 80 ? 2.889 9.053 -14.052 1.00 96.00 80 GLY A CA 1
ATOM 584 C C . GLY A 1 80 ? 2.249 7.664 -13.919 1.00 96.00 80 GLY A C 1
ATOM 585 O O . GLY A 1 80 ? 1.823 7.096 -14.923 1.00 96.00 80 GLY A O 1
ATOM 586 N N . GLY A 1 81 ? 2.163 7.112 -12.709 1.00 96.00 81 GLY A N 1
ATOM 587 C CA . GLY A 1 81 ? 1.515 5.828 -12.464 1.00 96.00 81 GLY A CA 1
ATOM 588 C C . GLY A 1 81 ? 0.040 5.909 -12.090 1.00 96.00 81 GLY A C 1
ATOM 589 O O . GLY A 1 81 ? -0.583 6.973 -12.072 1.00 96.00 81 GLY A O 1
ATOM 590 N N . LYS A 1 82 ? -0.523 4.736 -11.810 1.00 97.81 82 LYS A N 1
ATOM 591 C CA . LYS A 1 82 ? -1.932 4.510 -11.495 1.00 97.81 82 LYS A CA 1
ATOM 592 C C . LYS A 1 82 ? -2.035 3.666 -10.235 1.00 97.81 82 LYS A C 1
ATOM 594 O O . LYS A 1 82 ? -1.374 2.636 -10.125 1.00 97.81 82 LYS A O 1
ATOM 599 N N . ALA A 1 83 ? -2.913 4.069 -9.324 1.00 97.00 83 ALA A N 1
ATOM 600 C CA . ALA A 1 83 ? -3.258 3.278 -8.152 1.00 97.00 83 ALA A CA 1
ATOM 601 C C . ALA A 1 83 ? -4.766 3.062 -8.061 1.00 97.00 83 ALA A C 1
ATOM 603 O O . ALA A 1 83 ? -5.553 3.950 -8.393 1.00 97.00 83 ALA A O 1
ATOM 604 N N . VAL A 1 84 ? -5.151 1.899 -7.545 1.00 98.00 84 VAL A N 1
ATOM 605 C CA . VAL A 1 84 ? -6.505 1.638 -7.056 1.00 98.00 84 VAL A CA 1
ATOM 606 C C . VAL A 1 84 ? -6.421 1.432 -5.555 1.00 98.00 84 VAL A C 1
ATOM 608 O O . VAL A 1 84 ? -5.657 0.585 -5.097 1.00 98.00 84 VAL A O 1
ATOM 611 N N . LEU A 1 85 ? -7.210 2.198 -4.806 1.00 97.62 85 LEU A N 1
ATOM 612 C CA . LEU A 1 85 ? -7.405 2.000 -3.375 1.00 97.62 85 LEU A CA 1
ATOM 613 C C . LEU A 1 85 ? -8.712 1.242 -3.154 1.00 97.62 85 LEU A C 1
ATOM 615 O O . LEU A 1 85 ? -9.746 1.612 -3.708 1.00 97.62 85 LEU A O 1
ATOM 619 N N . VAL A 1 86 ? -8.654 0.192 -2.345 1.00 97.50 86 VAL A N 1
ATOM 620 C CA . VAL A 1 86 ? -9.808 -0.608 -1.934 1.00 97.50 86 VAL A CA 1
ATOM 621 C C . VAL A 1 86 ? -9.959 -0.464 -0.428 1.00 97.50 86 VAL A C 1
ATOM 623 O O . VAL A 1 86 ? -8.979 -0.601 0.302 1.00 97.50 86 VAL A O 1
ATOM 626 N N . VAL A 1 87 ? -11.178 -0.178 0.018 1.00 97.12 87 VAL A N 1
ATOM 627 C CA . VAL A 1 87 ? -11.550 -0.110 1.432 1.00 97.12 87 VAL A CA 1
ATOM 628 C C . VAL A 1 87 ? -12.792 -0.979 1.609 1.00 97.12 87 VAL A C 1
ATOM 630 O O . VAL A 1 87 ? -13.782 -0.756 0.912 1.00 97.12 87 VAL A O 1
ATOM 633 N N . ASP A 1 88 ? -12.691 -1.971 2.489 1.00 95.06 88 ASP A N 1
ATOM 634 C CA . ASP A 1 88 ? -13.755 -2.895 2.912 1.00 95.06 88 ASP A CA 1
ATOM 635 C C . ASP A 1 88 ? -14.008 -2.736 4.415 1.00 95.06 88 ASP A C 1
ATOM 637 O O . ASP A 1 88 ? -13.009 -2.722 5.180 1.00 95.06 88 ASP A O 1
#

Secondary structure (DSSP, 8-state):
-------PPPPEEEEE--EEEESSSTT-GGGGT----STTS-EEEEEEEEEEEEEETTEE-TT-EEEEEEEESS-GGG---EEEEEE-

Sequence (88 aa):
MTATATQTKTPWHIKGYWLEFCNCNPGCTCNFGGFPTSPDGSCKAFCGIPITEGRCGDVDLSGVKAAAVIDWPGPIHEGGGKAVLVVD

Nearest PDB structures (foldseek):
  1tij-assembly1_B  TM=1.747E-01  e=3.306E+00  Homo sapiens
  6fk0-assembly1_B  TM=2.240E-01  e=8.343E+00  Homo sapiens